Protein AF-T1TCQ0-F1 (afdb_monomer)

Nearest PDB structures (foldseek):
  4akv-assembly1_A  TM=9.742E-01  e=1.815E-21  Homo sapiens
  2raj-assembly1_A  TM=9.326E-01  e=4.824E-17  Homo sapiens
  3dyt-assembly1_A-2  TM=8.861E-01  e=7.633E-15  Homo sapiens
  2rai-assembly1_A  TM=9.366E-01  e=7.103E-14  Homo sapiens
  2rai-assembly1_B  TM=9.288E-01  e=3.206E-13  Homo sapiens

Organism: Siniperca chuatsi (NCBI:txid119488)

Radius of gyration: 18.71 Å; Cα contacts (8 Å, |Δi|>4): 208; chains: 1; bounding box: 44×35×53 Å

Mean predicted aligned error: 3.71 Å

Sequence (174 aa):
SYTIDMGPLGPRWKESPQPFSCSIEDPTKQTKFKGIKTYISYRVTPSHTGHPVYRRYKHFDWLYNRLLHKFTVISVPHLPEKQATGRFEEDFIEKRKRRLILWMNHMTSHPVLSQYEGFEHFLMCADDKQWKLGKRRAEKDEMVGAHFMLTLQIPNEHQDLQDVEERVDSFKAL

InterPro domains:
  IPR001683 Phox homology [PF00787] (45-124)
  IPR001683 Phox homology [PS50195] (20-130)
  IPR001683 Phox homology [SM00312] (17-126)
  IPR019497 Sorting nexin protein, WASP-binding domain [PF10456] (127-173)
  IPR036871 PX domain superfamily [G3DSA:3.30.1520.10] (1-132)
  IPR036871 PX domain superfamily [SSF64268] (5-131)

Solvent-accessible surface area (backbone atoms only — not comparable to full-atom values): 10268 Å² total; per-residue (Å²): 121,49,49,38,41,81,49,101,88,41,81,38,75,45,74,49,95,76,78,50,53,58,51,67,44,72,80,38,84,44,66,39,80,94,63,77,43,73,48,57,28,30,36,31,32,36,64,83,73,66,51,71,24,80,44,33,65,71,55,54,53,52,50,52,58,46,48,59,52,34,40,71,89,55,91,73,79,73,76,68,84,89,64,80,74,67,65,81,38,65,72,55,47,53,54,44,48,57,43,48,41,55,38,43,49,53,39,36,68,33,42,65,61,49,68,31,66,64,51,48,50,68,47,67,55,74,49,76,67,59,41,54,52,53,52,53,51,58,72,63,58,75,61,28,38,77,49,31,59,77,38,52,42,70,62,90,77,86,73,60,67,64,63,52,49,54,54,51,53,60,57,75,74,108

Foldseek 3Di:
DWEWDQDPVGTDTDAAPDAWAKAWADFDWDAPDVRPDIFTWIWIAIPVVRDTATHTVVLVVLVQVLCVFADVPDDQDDAPDDDDPCRVPPVNSVVNSVRVNVNRRVQRRDRPSVPDPLVVCVGPPRDPVVNVVSSVVSVPDPCTDPSVVVVYDYDPDDDDVVVVVVVVVVVVVD

pLDDT: mean 95.38, std 3.64, range [78.0, 98.81]

Structure (mmCIF, N/CA/C/O backbone):
data_AF-T1TCQ0-F1
#
_entry.id   AF-T1TCQ0-F1
#
loop_
_atom_site.group_PDB
_atom_site.id
_atom_site.type_symbol
_atom_site.label_atom_id
_atom_site.label_alt_id
_atom_site.label_comp_id
_atom_site.label_asym_id
_atom_site.label_entity_id
_atom_site.label_seq_id
_atom_site.pdbx_PDB_ins_code
_atom_site.Cartn_x
_atom_site.Cartn_y
_atom_site.Cartn_z
_atom_site.occupancy
_atom_site.B_iso_or_equiv
_atom_site.auth_seq_id
_atom_site.auth_comp_id
_atom_site.auth_asym_id
_atom_site.auth_atom_id
_atom_site.pdbx_PDB_model_num
ATOM 1 N N . SER A 1 1 ? 12.690 7.488 -8.421 1.00 85.38 1 SER A N 1
ATOM 2 C CA . SER A 1 1 ? 12.558 6.728 -9.679 1.00 85.38 1 SER A CA 1
ATOM 3 C C . SER A 1 1 ? 12.569 5.249 -9.349 1.00 85.38 1 SER A C 1
ATOM 5 O O . SER A 1 1 ? 13.049 4.886 -8.280 1.00 85.38 1 SER A O 1
ATOM 7 N N . TYR A 1 2 ? 12.019 4.417 -10.228 1.00 95.31 2 TYR A N 1
ATOM 8 C CA . TYR A 1 2 ? 12.062 2.956 -10.119 1.00 95.31 2 TYR A CA 1
ATOM 9 C C . TYR A 1 2 ? 12.924 2.409 -11.250 1.00 95.31 2 TYR A C 1
ATOM 11 O O . TYR A 1 2 ? 12.960 3.012 -12.318 1.00 95.31 2 TYR A O 1
ATOM 19 N N . THR A 1 3 ? 13.609 1.292 -11.037 1.00 97.31 3 THR A N 1
ATOM 20 C CA . THR A 1 3 ? 14.567 0.767 -12.018 1.00 97.31 3 THR A CA 1
ATOM 21 C C . THR A 1 3 ? 14.153 -0.626 -12.473 1.00 97.31 3 THR A C 1
ATOM 23 O O . THR A 1 3 ? 13.732 -1.453 -11.659 1.00 97.31 3 THR A O 1
ATOM 26 N N . ILE A 1 4 ? 14.264 -0.868 -13.775 1.00 96.81 4 ILE A N 1
ATOM 27 C CA . ILE A 1 4 ? 14.193 -2.184 -14.399 1.00 96.81 4 ILE A CA 1
ATOM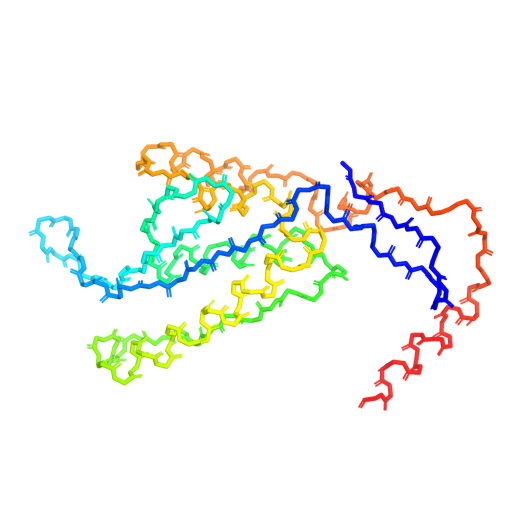 28 C C . ILE A 1 4 ? 15.621 -2.548 -14.806 1.00 96.81 4 ILE A C 1
ATOM 30 O O . ILE A 1 4 ? 16.257 -1.781 -15.522 1.00 96.81 4 ILE A O 1
ATOM 34 N N . ASP A 1 5 ? 16.099 -3.706 -14.358 1.00 95.31 5 ASP A N 1
ATOM 35 C CA . ASP A 1 5 ? 17.428 -4.235 -14.677 1.00 95.31 5 ASP A CA 1
ATOM 36 C C . ASP A 1 5 ? 17.287 -5.544 -15.478 1.00 95.31 5 ASP A C 1
ATOM 38 O O . ASP A 1 5 ? 16.262 -6.232 -15.400 1.00 95.31 5 ASP A O 1
ATOM 42 N N . MET A 1 6 ? 18.331 -5.930 -16.214 1.00 94.69 6 MET A N 1
ATOM 43 C CA . MET A 1 6 ? 18.387 -7.225 -16.900 1.00 94.69 6 MET A CA 1
ATOM 44 C C . MET A 1 6 ? 18.790 -8.339 -15.928 1.00 94.69 6 MET A C 1
ATOM 46 O O . MET A 1 6 ? 19.856 -8.302 -15.314 1.00 94.69 6 MET A O 1
ATOM 50 N N . GLY A 1 7 ? 17.925 -9.342 -15.776 1.00 92.62 7 GLY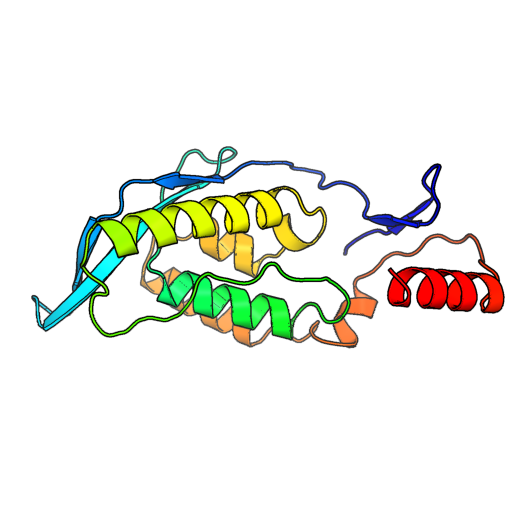 A N 1
ATOM 51 C CA . GLY A 1 7 ? 18.186 -10.554 -15.005 1.00 92.62 7 GLY A CA 1
ATOM 52 C C . GLY A 1 7 ? 18.378 -11.793 -15.890 1.00 92.62 7 GLY A C 1
ATOM 53 O O . GLY A 1 7 ? 18.206 -11.729 -17.106 1.00 92.62 7 GLY A O 1
ATOM 54 N N . PRO A 1 8 ? 18.656 -12.962 -15.286 1.00 93.25 8 PRO A N 1
ATOM 55 C CA . PRO A 1 8 ? 18.869 -14.215 -16.021 1.00 93.25 8 PRO A CA 1
ATOM 56 C C . PRO A 1 8 ? 17.631 -14.707 -16.791 1.00 93.25 8 PRO A C 1
ATOM 58 O O . PRO A 1 8 ? 17.758 -15.546 -17.672 1.00 93.25 8 PRO A O 1
ATOM 61 N N . LEU A 1 9 ? 16.440 -14.195 -16.460 1.00 91.81 9 LEU A N 1
ATOM 62 C CA . LEU A 1 9 ? 15.170 -14.502 -17.130 1.00 91.81 9 LEU A CA 1
ATOM 63 C C . LEU A 1 9 ? 14.626 -13.311 -17.945 1.00 91.81 9 LEU A C 1
ATOM 65 O O . LEU A 1 9 ? 13.450 -13.305 -18.301 1.00 91.81 9 LEU A O 1
ATOM 69 N N . GLY A 1 10 ? 15.457 -12.296 -18.211 1.00 93.06 10 GLY A N 1
ATOM 70 C CA . GLY A 1 10 ? 15.064 -11.063 -18.899 1.00 93.06 10 GLY A CA 1
ATOM 71 C C . GLY A 1 10 ? 14.834 -9.870 -17.957 1.00 93.06 10 GLY A C 1
ATOM 72 O O . GLY A 1 10 ? 15.304 -9.890 -16.811 1.00 93.06 10 GLY A O 1
ATOM 73 N N . PRO A 1 11 ? 14.147 -8.813 -18.434 1.00 95.56 11 PRO A N 1
ATOM 74 C CA . PRO A 1 11 ? 13.903 -7.597 -17.661 1.00 95.56 11 PRO A CA 1
ATOM 75 C C . PRO A 1 11 ? 13.134 -7.874 -16.365 1.00 95.56 11 PRO A C 1
ATOM 77 O O . PRO A 1 11 ? 12.134 -8.593 -16.358 1.00 95.56 11 PRO A O 1
ATOM 80 N N . ARG A 1 12 ? 13.569 -7.271 -15.257 1.00 96.06 12 ARG A N 1
ATOM 81 C CA . ARG A 1 12 ? 12.903 -7.389 -13.953 1.00 96.06 12 ARG A CA 1
ATOM 82 C C . ARG A 1 12 ? 13.000 -6.100 -13.148 1.00 96.06 12 ARG A C 1
ATOM 84 O O . ARG A 1 12 ? 13.928 -5.318 -13.326 1.00 96.06 12 ARG A O 1
ATOM 91 N N . TRP A 1 13 ? 12.081 -5.907 -12.204 1.00 97.38 13 TRP A N 1
ATOM 92 C CA . TRP A 1 13 ? 12.208 -4.830 -11.223 1.00 97.38 13 TRP A CA 1
ATOM 93 C C . TRP A 1 13 ? 13.489 -4.992 -10.404 1.00 97.38 13 TRP A C 1
ATOM 95 O O . TRP A 1 13 ? 13.782 -6.082 -9.907 1.00 97.38 13 TRP A O 1
ATOM 105 N N . LYS A 1 14 ? 14.228 -3.899 -10.224 1.00 97.56 14 LYS A N 1
ATOM 106 C CA . LYS A 1 14 ? 15.303 -3.836 -9.240 1.00 97.56 14 LYS A CA 1
ATOM 107 C C . LYS A 1 14 ? 14.713 -3.957 -7.838 1.00 97.56 14 LYS A C 1
ATOM 109 O O . LYS A 1 14 ? 13.711 -3.310 -7.534 1.00 97.56 14 LYS A O 1
ATOM 114 N N . GLU A 1 15 ? 15.340 -4.779 -7.000 1.00 96.81 15 GLU A N 1
ATOM 115 C CA . GLU A 1 15 ? 14.907 -5.011 -5.620 1.00 96.81 15 GLU A CA 1
ATOM 116 C C . GLU A 1 15 ? 14.841 -3.711 -4.809 1.00 96.81 15 GLU A C 1
ATOM 118 O O .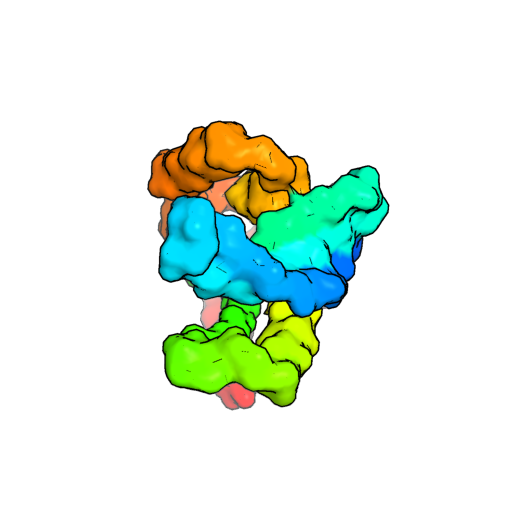 GLU A 1 15 ? 15.601 -2.766 -5.046 1.00 96.81 15 GLU A O 1
ATOM 123 N N . SER A 1 16 ? 13.935 -3.673 -3.828 1.00 94.88 16 SER A N 1
ATOM 124 C CA . SER A 1 16 ? 13.841 -2.530 -2.917 1.00 94.88 16 SER A CA 1
ATOM 125 C C . SER A 1 16 ? 15.145 -2.387 -2.121 1.00 94.88 16 SER A C 1
ATOM 127 O O . SER A 1 16 ? 15.612 -3.375 -1.549 1.00 94.88 16 SER A O 1
ATOM 129 N N . PRO A 1 17 ? 15.733 -1.180 -2.024 1.00 94.56 17 PRO A N 1
ATOM 130 C CA . PRO A 1 17 ? 16.959 -0.966 -1.256 1.00 94.56 17 PRO A CA 1
ATOM 131 C C . PRO A 1 17 ? 16.744 -1.127 0.256 1.00 94.56 17 PRO A C 1
ATOM 133 O O . PRO A 1 17 ? 17.704 -1.328 0.995 1.00 94.56 17 PRO A O 1
ATOM 136 N N . GLN A 1 18 ? 15.497 -1.020 0.722 1.00 94.56 18 GLN A N 1
ATOM 137 C CA . GLN A 1 18 ? 15.120 -1.131 2.130 1.00 94.56 18 GLN A CA 1
ATOM 138 C C . GLN A 1 18 ? 13.941 -2.105 2.265 1.00 94.56 18 GLN A C 1
ATOM 140 O O . GLN A 1 18 ? 12.794 -1.676 2.411 1.00 94.56 18 GLN A O 1
ATOM 145 N N . PRO A 1 19 ? 14.185 -3.423 2.162 1.00 96.50 19 PRO A N 1
ATOM 146 C CA . PRO A 1 19 ? 13.133 -4.416 2.311 1.00 96.50 19 PRO A CA 1
ATOM 147 C C . PRO A 1 19 ? 12.624 -4.445 3.755 1.00 96.50 19 PRO A C 1
ATOM 149 O O . PRO A 1 19 ? 13.387 -4.337 4.716 1.00 96.50 19 PRO A O 1
ATOM 152 N N . PHE A 1 20 ? 11.319 -4.627 3.914 1.00 98.19 20 PHE A N 1
ATOM 153 C CA . PHE A 1 20 ? 10.675 -4.763 5.215 1.00 98.19 20 PHE A CA 1
ATOM 154 C C . PHE A 1 20 ? 9.449 -5.668 5.103 1.00 98.19 20 PHE A C 1
ATOM 156 O O . PHE A 1 20 ? 8.965 -5.952 4.010 1.00 98.19 20 PHE A O 1
ATOM 163 N N . SER A 1 21 ? 8.925 -6.106 6.242 1.00 98.38 21 SER A N 1
ATOM 164 C CA . SER A 1 21 ? 7.634 -6.785 6.343 1.00 98.38 21 SER A CA 1
ATOM 165 C C . SER A 1 21 ? 6.680 -5.966 7.210 1.00 98.38 21 SER A C 1
ATOM 167 O O . SER A 1 21 ? 7.084 -5.012 7.880 1.00 98.38 21 SER A O 1
ATOM 169 N N . CYS A 1 22 ? 5.389 -6.287 7.189 1.00 98.56 22 CYS A N 1
ATOM 170 C CA . CYS A 1 22 ? 4.417 -5.581 8.011 1.00 98.56 22 CYS A CA 1
ATOM 171 C C . CYS A 1 22 ? 3.359 -6.539 8.554 1.00 98.56 22 CYS A C 1
ATOM 173 O O . CYS A 1 22 ? 2.693 -7.232 7.785 1.00 98.56 22 CYS A O 1
ATOM 175 N N . SER A 1 23 ? 3.199 -6.569 9.879 1.00 98.56 23 SER A N 1
ATOM 176 C CA . SER A 1 23 ? 2.186 -7.403 10.521 1.00 98.56 23 SER A CA 1
ATOM 177 C C . SER A 1 23 ? 0.835 -6.690 10.601 1.00 98.56 23 SER A C 1
ATOM 179 O O . SER A 1 23 ? 0.761 -5.460 10.697 1.00 98.56 23 SER A O 1
ATOM 181 N N . ILE A 1 24 ? -0.247 -7.475 10.537 1.00 98.50 24 ILE A N 1
ATOM 182 C CA . ILE A 1 24 ? -1.625 -7.015 10.739 1.00 98.50 24 ILE A CA 1
ATOM 183 C C . ILE A 1 24 ? -2.269 -7.872 11.825 1.00 98.50 24 ILE A C 1
ATOM 185 O O . ILE A 1 24 ? -2.514 -9.062 11.632 1.00 98.50 24 ILE A O 1
ATOM 189 N N . GLU A 1 25 ? -2.580 -7.240 12.949 1.00 96.00 25 GLU A N 1
ATOM 190 C CA . GLU A 1 25 ? -2.986 -7.898 14.193 1.00 96.00 25 GLU A CA 1
ATOM 191 C C . GLU A 1 25 ? -4.179 -7.177 14.850 1.00 96.00 25 GLU A C 1
ATOM 193 O O . GLU A 1 25 ? -4.690 -6.171 14.340 1.00 96.00 25 GLU A O 1
ATOM 198 N N . ASP A 1 26 ? -4.626 -7.717 15.989 1.00 91.69 26 ASP A N 1
ATOM 199 C CA . ASP A 1 26 ? -5.495 -7.065 16.977 1.00 91.69 26 ASP A CA 1
ATOM 200 C C . ASP A 1 26 ? -6.731 -6.348 16.395 1.00 91.69 26 ASP A C 1
ATOM 202 O O . ASP A 1 26 ? -6.874 -5.125 16.548 1.00 91.69 26 ASP A O 1
ATOM 206 N N . PRO A 1 27 ? -7.655 -7.060 15.712 1.00 93.69 27 PRO A N 1
ATOM 207 C CA . PRO A 1 27 ? -8.867 -6.441 15.194 1.00 93.69 27 PRO A CA 1
ATOM 208 C C . PRO A 1 27 ? -9.716 -5.888 16.347 1.00 93.69 27 PRO A C 1
ATOM 210 O O . PRO A 1 27 ? -10.420 -6.611 17.042 1.00 93.69 27 PRO A O 1
ATOM 213 N N . THR A 1 28 ? -9.670 -4.571 16.531 1.00 94.38 28 THR A N 1
ATOM 214 C CA . THR A 1 28 ? -10.298 -3.887 17.664 1.00 94.38 28 THR A CA 1
ATOM 215 C C . THR A 1 28 ? -11.494 -3.062 17.203 1.00 94.38 28 THR A C 1
ATOM 217 O O . THR A 1 28 ? -11.427 -2.319 16.218 1.00 94.38 28 THR A O 1
ATOM 220 N N . LYS A 1 29 ? -12.607 -3.153 17.936 1.00 94.62 29 LYS A N 1
ATOM 221 C CA . LYS A 1 29 ? -13.793 -2.318 17.713 1.00 94.62 29 LYS A CA 1
ATOM 222 C C . LYS A 1 29 ? -13.556 -0.920 18.289 1.00 94.62 29 LYS A C 1
ATOM 224 O O . LYS A 1 29 ? -13.453 -0.746 19.495 1.00 94.62 29 LYS A O 1
ATOM 229 N N . GLN A 1 30 ? -13.501 0.085 17.421 1.00 93.06 30 GLN A N 1
ATOM 230 C CA . GLN A 1 30 ? -13.318 1.491 17.783 1.00 93.06 30 GLN A CA 1
ATOM 231 C C . GLN A 1 30 ? -14.568 2.318 17.481 1.00 93.06 30 GLN A C 1
ATOM 233 O O . GLN A 1 30 ? -15.307 2.037 16.530 1.00 93.06 30 GLN A O 1
ATOM 238 N N . THR A 1 31 ? -14.773 3.388 18.251 1.00 92.69 31 THR A N 1
ATOM 239 C CA . THR A 1 31 ? -15.858 4.354 18.051 1.00 92.69 31 THR A CA 1
ATOM 240 C C . THR A 1 31 ? -15.313 5.745 17.710 1.00 92.69 31 THR A C 1
ATOM 242 O O . THR A 1 31 ? -14.219 6.137 18.104 1.00 92.69 31 THR A O 1
ATOM 245 N N . LYS A 1 32 ? -16.073 6.507 16.923 1.00 86.19 32 LYS A N 1
ATOM 246 C CA . LYS A 1 32 ? -15.844 7.921 16.595 1.00 86.19 32 LYS A CA 1
ATOM 247 C C . LYS A 1 32 ? -17.109 8.718 16.888 1.00 86.19 32 LYS A C 1
ATOM 249 O O . LYS A 1 32 ? -18.197 8.149 16.968 1.00 86.19 32 LYS A O 1
ATOM 254 N N . PHE A 1 33 ? -16.951 10.038 16.999 1.00 86.44 33 PHE A N 1
ATOM 255 C CA . PHE A 1 33 ? -18.047 10.979 17.257 1.00 86.44 33 PHE A CA 1
ATOM 256 C C . PHE A 1 33 ? -18.835 10.614 18.520 1.00 86.44 33 PHE A C 1
ATOM 258 O O . PHE A 1 33 ? -20.045 10.436 18.466 1.00 86.44 33 PHE A O 1
ATOM 265 N N . LYS A 1 34 ? -18.127 10.443 19.646 1.00 86.31 34 LYS A N 1
ATOM 266 C CA . LYS A 1 34 ? -18.733 10.114 20.949 1.00 86.31 34 LYS A CA 1
ATOM 267 C C . LYS A 1 34 ? -19.658 8.881 20.899 1.00 86.31 34 LYS A C 1
ATOM 269 O O . LYS A 1 34 ? -20.732 8.885 21.482 1.00 86.31 34 LYS A O 1
ATOM 274 N N . GLY A 1 35 ? -19.256 7.838 20.170 1.00 85.44 35 GLY A N 1
ATOM 275 C CA . GLY A 1 35 ? -20.000 6.573 20.099 1.00 85.44 35 GLY A CA 1
ATOM 276 C C . GLY A 1 35 ? -20.924 6.415 18.889 1.00 85.44 35 GLY A C 1
ATOM 277 O O . GLY A 1 35 ? -21.315 5.293 18.588 1.00 85.44 35 GLY A O 1
ATOM 278 N N . ILE A 1 36 ? -21.207 7.483 18.134 1.00 88.50 36 ILE A N 1
ATOM 279 C CA . ILE A 1 36 ? -22.158 7.438 17.006 1.00 88.50 36 ILE A CA 1
ATOM 280 C C . ILE A 1 36 ? -21.677 6.514 15.878 1.00 88.50 36 ILE A C 1
ATOM 282 O O . ILE A 1 36 ? -22.477 5.880 15.191 1.00 88.50 36 ILE A O 1
ATOM 286 N N . LYS A 1 37 ? -20.361 6.433 15.644 1.00 90.19 37 LYS A N 1
ATOM 287 C CA . LYS A 1 37 ? -19.813 5.662 14.523 1.00 90.19 37 LYS A CA 1
ATOM 288 C C . LYS A 1 37 ? -18.821 4.610 14.973 1.00 90.19 37 LYS A C 1
ATOM 290 O O . LYS A 1 37 ? -17.707 4.945 15.357 1.00 90.19 37 LYS A O 1
ATOM 295 N N . THR A 1 38 ? -19.165 3.348 14.753 1.00 93.50 38 THR A N 1
ATOM 296 C CA . THR A 1 38 ? -18.314 2.209 15.121 1.00 93.50 38 THR A CA 1
ATOM 297 C C . THR A 1 38 ? -17.684 1.541 13.902 1.00 93.50 38 THR A C 1
ATOM 299 O O . THR A 1 38 ? -18.319 1.411 12.846 1.00 93.50 38 THR A O 1
ATOM 302 N N . TYR A 1 39 ? -16.431 1.108 14.016 1.00 94.62 39 TYR A N 1
ATOM 303 C CA . TYR A 1 39 ? -15.693 0.378 12.982 1.00 94.62 39 TYR A CA 1
ATOM 304 C C . TYR A 1 39 ? -14.653 -0.564 13.598 1.00 94.62 39 TYR A C 1
ATOM 306 O O . TYR A 1 39 ? -14.260 -0.384 14.742 1.00 94.62 39 TYR A O 1
ATOM 314 N N . ILE A 1 40 ? -14.200 -1.548 12.820 1.00 96.50 40 ILE A N 1
ATOM 315 C CA . ILE A 1 40 ? -13.046 -2.380 13.174 1.00 96.50 40 ILE A CA 1
ATOM 316 C C . ILE A 1 40 ? -11.774 -1.712 12.649 1.00 96.50 40 ILE A C 1
ATOM 318 O O . ILE A 1 40 ? -11.722 -1.295 11.484 1.00 96.50 40 ILE A O 1
ATOM 322 N N . SER A 1 41 ? -10.778 -1.578 13.516 1.00 97.12 41 SER A N 1
ATOM 323 C CA . SER A 1 41 ? -9.415 -1.169 13.186 1.00 97.12 41 SER A CA 1
ATOM 324 C C . SER A 1 41 ? -8.462 -2.333 13.387 1.00 97.12 41 SER A C 1
ATOM 326 O O . SER A 1 41 ? -8.590 -3.060 14.365 1.00 97.12 41 SER A O 1
ATOM 328 N N . TYR A 1 42 ? -7.488 -2.447 12.501 1.00 98.31 42 TYR A N 1
ATOM 329 C CA . TYR A 1 42 ? -6.393 -3.396 12.590 1.00 98.31 42 TYR A CA 1
ATOM 330 C C . TYR A 1 42 ? -5.135 -2.656 13.031 1.00 98.31 42 TYR A C 1
ATOM 332 O O . TYR A 1 42 ? -4.905 -1.520 12.590 1.00 98.31 42 TYR A O 1
ATOM 340 N N . ARG A 1 43 ? -4.341 -3.288 13.891 1.00 98.31 43 ARG A N 1
ATOM 341 C CA . ARG A 1 43 ? -3.004 -2.821 14.246 1.00 98.31 43 ARG A CA 1
ATOM 342 C C . ARG A 1 43 ? -2.047 -3.221 13.128 1.00 98.31 43 ARG A C 1
ATOM 344 O O . ARG A 1 43 ? -1.996 -4.387 12.760 1.00 98.31 43 ARG A O 1
ATOM 351 N N . VAL A 1 44 ? -1.346 -2.246 12.564 1.00 98.56 44 VAL A N 1
ATOM 352 C CA . VAL A 1 44 ? -0.424 -2.404 11.435 1.00 98.56 44 VAL A CA 1
ATOM 353 C C . VAL A 1 44 ? 0.968 -2.018 11.919 1.00 98.56 44 VAL A C 1
ATOM 355 O O . VAL A 1 44 ? 1.157 -0.870 12.319 1.00 98.56 44 VAL A O 1
ATOM 358 N N . THR A 1 45 ? 1.920 -2.953 11.906 1.00 98.56 45 THR A N 1
ATOM 359 C CA . THR A 1 45 ? 3.265 -2.739 12.472 1.00 98.56 45 THR A CA 1
ATOM 360 C C . THR A 1 45 ? 4.336 -3.042 11.423 1.00 98.56 45 THR A C 1
ATOM 362 O O . THR A 1 45 ? 4.556 -4.210 11.097 1.00 98.56 45 THR A O 1
ATOM 365 N N . PRO A 1 46 ? 4.990 -2.024 10.841 1.00 98.19 46 PRO A N 1
ATOM 366 C CA . PRO A 1 46 ? 6.108 -2.228 9.923 1.00 98.19 46 PRO A CA 1
ATOM 367 C C . PRO A 1 46 ? 7.354 -2.701 10.679 1.00 98.19 46 PRO A C 1
ATOM 369 O O . PRO A 1 46 ? 7.692 -2.142 11.721 1.00 98.19 46 PRO A O 1
ATOM 372 N N . SER A 1 47 ? 8.074 -3.692 10.150 1.00 98.06 47 SER A N 1
ATOM 373 C CA . SER A 1 47 ? 9.246 -4.279 10.816 1.00 98.06 47 SER A CA 1
ATOM 374 C C . SER A 1 47 ? 10.427 -3.314 10.938 1.00 98.06 47 SER A C 1
ATOM 376 O O . SER A 1 47 ? 11.223 -3.443 11.859 1.00 98.06 47 SER A O 1
ATOM 378 N N . HIS A 1 48 ? 10.541 -2.347 10.023 1.00 95.19 48 HIS A N 1
ATOM 379 C CA . HIS A 1 48 ? 11.655 -1.396 9.978 1.00 95.19 48 HIS A CA 1
ATOM 380 C C . HIS A 1 48 ? 11.524 -0.252 10.996 1.00 95.19 48 HIS A C 1
ATOM 382 O O . HIS A 1 48 ? 12.536 0.320 11.387 1.00 95.19 48 HIS A O 1
ATOM 388 N N . THR A 1 49 ? 10.309 0.076 11.453 1.00 94.88 49 THR A N 1
ATOM 389 C CA . THR A 1 49 ? 10.094 1.084 12.510 1.00 94.88 49 THR A CA 1
ATOM 390 C C . THR A 1 49 ? 9.661 0.478 13.840 1.00 94.88 49 THR A C 1
ATOM 392 O O . THR A 1 49 ? 9.876 1.083 14.884 1.00 94.88 49 THR A O 1
ATOM 395 N N . GLY A 1 50 ? 8.985 -0.677 13.825 1.00 96.12 50 GLY A N 1
ATOM 396 C CA . GLY A 1 50 ? 8.366 -1.275 15.010 1.00 96.12 50 GLY A CA 1
ATOM 397 C C . GLY A 1 50 ? 7.217 -0.450 15.609 1.00 96.12 50 GLY A C 1
ATOM 398 O O . GLY A 1 50 ? 6.638 -0.846 16.621 1.00 96.12 50 GLY A O 1
ATOM 399 N N . HIS A 1 51 ? 6.858 0.688 15.006 1.00 96.88 51 HIS A N 1
ATOM 400 C CA . HIS A 1 51 ? 5.841 1.597 15.523 1.00 96.88 51 HIS A CA 1
ATOM 401 C C . HIS A 1 51 ? 4.460 1.240 14.956 1.00 96.88 51 HIS A C 1
ATOM 403 O O . HIS A 1 51 ? 4.246 1.361 13.748 1.00 96.88 51 HIS A O 1
ATOM 409 N N . PRO A 1 52 ? 3.499 0.811 15.796 1.00 97.25 52 PRO A N 1
ATOM 410 C CA . PRO A 1 52 ? 2.190 0.407 15.312 1.00 97.25 52 PRO A CA 1
ATOM 411 C C . PRO A 1 52 ? 1.325 1.615 14.942 1.00 97.25 52 PRO A C 1
ATOM 413 O O . PRO A 1 52 ? 1.233 2.594 15.685 1.00 97.25 52 PRO A O 1
ATOM 416 N N . VAL A 1 53 ? 0.585 1.495 13.842 1.00 97.50 53 VAL A N 1
ATOM 417 C CA . VAL A 1 53 ? -0.505 2.407 13.476 1.00 97.50 53 VAL A CA 1
ATOM 418 C C . VAL A 1 53 ? -1.824 1.653 13.370 1.00 97.50 53 VAL A C 1
ATOM 420 O O . VAL A 1 53 ? -1.873 0.474 13.033 1.00 97.50 53 VAL A O 1
ATOM 423 N N . TYR A 1 54 ? -2.936 2.343 13.621 1.00 97.38 54 TYR A N 1
ATOM 424 C CA . TYR A 1 54 ? -4.263 1.736 13.540 1.00 97.38 54 TYR A CA 1
ATOM 425 C C . TYR A 1 54 ? -4.952 2.116 12.232 1.00 97.38 54 TYR A C 1
ATOM 427 O O . TYR A 1 54 ? -5.133 3.297 11.903 1.00 97.38 54 TYR A O 1
ATOM 435 N N . ARG A 1 55 ? -5.359 1.105 11.461 1.00 98.00 55 ARG A N 1
ATOM 436 C CA . ARG A 1 55 ? -5.999 1.278 10.152 1.00 98.00 55 ARG A CA 1
ATOM 437 C C . ARG A 1 55 ? -7.284 0.479 10.083 1.00 98.00 55 ARG A C 1
ATOM 439 O O . ARG A 1 55 ? -7.313 -0.722 10.300 1.00 98.00 55 ARG A O 1
ATOM 446 N N . ARG A 1 56 ? -8.384 1.146 9.750 1.00 96.88 56 ARG A N 1
ATOM 447 C CA . ARG A 1 56 ? -9.652 0.471 9.436 1.00 96.88 56 ARG A CA 1
ATOM 448 C C . ARG A 1 56 ? -9.698 0.099 7.963 1.00 96.88 56 ARG A C 1
ATOM 450 O O . ARG A 1 56 ? -9.054 0.765 7.158 1.00 96.88 56 ARG A O 1
ATOM 457 N N . TYR A 1 57 ? -10.565 -0.840 7.590 1.00 97.06 57 TYR A N 1
ATOM 458 C CA . TYR A 1 57 ? -10.733 -1.273 6.194 1.00 97.06 57 TYR A CA 1
ATOM 459 C C . TYR A 1 57 ? -10.887 -0.103 5.197 1.00 97.06 57 TYR A C 1
ATOM 461 O O . TYR A 1 57 ? -10.259 -0.094 4.149 1.00 97.06 57 TYR A O 1
ATOM 469 N N . LYS A 1 58 ? -11.639 0.955 5.544 1.00 96.44 58 LYS A N 1
ATOM 470 C CA . LYS A 1 58 ? -11.791 2.140 4.672 1.00 96.44 58 LYS A CA 1
ATOM 471 C C . LYS A 1 58 ? -10.465 2.871 4.369 1.00 96.44 58 LYS A C 1
ATOM 473 O O . LYS A 1 58 ? -10.384 3.583 3.377 1.00 96.44 58 LYS A O 1
ATOM 478 N N . HIS A 1 59 ? -9.448 2.757 5.224 1.00 98.25 59 HIS A N 1
ATOM 479 C CA . HIS A 1 59 ? -8.117 3.307 4.941 1.00 98.25 59 HIS A CA 1
ATOM 480 C C . HIS A 1 59 ? -7.356 2.429 3.939 1.00 98.25 59 HIS A C 1
ATOM 482 O O . HIS A 1 59 ? -6.730 2.981 3.044 1.00 98.25 59 HIS A O 1
ATOM 488 N N . PHE A 1 60 ? -7.470 1.099 4.043 1.00 98.62 60 PHE A N 1
ATOM 489 C CA . PHE A 1 60 ? -6.943 0.171 3.033 1.00 98.62 60 PHE A CA 1
ATOM 490 C C . PHE A 1 60 ? -7.602 0.414 1.676 1.00 98.62 60 PHE A C 1
ATOM 492 O O . PHE A 1 60 ? -6.911 0.569 0.682 1.00 98.62 60 PHE A O 1
ATOM 499 N N . ASP A 1 61 ? -8.931 0.539 1.648 1.00 98.38 61 ASP A N 1
ATOM 500 C CA . ASP A 1 61 ? -9.692 0.854 0.435 1.00 98.38 61 ASP A CA 1
ATOM 501 C C . ASP A 1 61 ? -9.231 2.162 -0.220 1.00 98.38 61 ASP A C 1
ATOM 503 O O . ASP A 1 61 ? -9.047 2.229 -1.431 1.00 98.38 61 ASP A O 1
ATOM 507 N N . TRP A 1 62 ? -8.986 3.208 0.574 1.00 98.56 62 TRP A N 1
ATOM 508 C CA . TRP A 1 62 ? -8.406 4.443 0.048 1.00 98.56 62 TRP A CA 1
ATOM 509 C C . TRP A 1 62 ? -7.045 4.195 -0.613 1.00 98.56 62 TRP A C 1
ATOM 511 O O . TRP A 1 62 ? -6.849 4.631 -1.745 1.00 98.56 62 TRP A O 1
ATOM 521 N N . LEU A 1 63 ? -6.139 3.484 0.065 1.00 98.75 63 LEU A N 1
ATOM 522 C CA . LEU A 1 63 ? -4.809 3.198 -0.463 1.00 98.75 63 LEU A CA 1
ATOM 523 C C . LEU A 1 63 ? -4.893 2.364 -1.747 1.00 98.75 63 LEU A C 1
ATOM 525 O O . LEU A 1 63 ? -4.277 2.731 -2.737 1.00 98.75 63 LEU A O 1
ATOM 529 N N . TYR A 1 64 ? -5.714 1.315 -1.773 1.00 98.69 64 TYR A N 1
ATOM 530 C CA . TYR A 1 64 ? -5.938 0.489 -2.961 1.00 98.69 64 TYR A CA 1
ATOM 531 C C . TYR A 1 64 ? -6.382 1.321 -4.172 1.00 98.69 64 TYR A C 1
ATOM 533 O O . TYR A 1 64 ? -5.785 1.222 -5.239 1.00 98.69 64 TYR A O 1
ATOM 541 N N . ASN A 1 65 ? -7.332 2.244 -3.995 1.00 98.25 65 ASN A N 1
ATOM 542 C CA . ASN A 1 65 ? -7.747 3.152 -5.071 1.00 98.25 65 ASN A CA 1
ATOM 543 C C . ASN A 1 65 ? -6.661 4.164 -5.482 1.00 98.25 65 ASN A C 1
ATOM 545 O O . ASN A 1 65 ? -6.727 4.721 -6.577 1.00 98.25 65 ASN A O 1
ATOM 549 N N . ARG A 1 66 ? -5.689 4.475 -4.613 1.00 98.44 66 ARG A N 1
ATOM 550 C CA . ARG A 1 66 ? -4.511 5.273 -4.995 1.00 98.44 66 ARG A CA 1
ATOM 551 C C . ARG A 1 66 ? -3.515 4.445 -5.792 1.00 98.44 66 ARG A C 1
ATOM 553 O O . ARG A 1 66 ? -3.048 4.930 -6.812 1.00 98.44 66 ARG A O 1
ATOM 560 N N . LEU A 1 67 ? -3.270 3.201 -5.387 1.00 98.44 67 LEU A N 1
ATOM 561 C CA . LEU A 1 67 ? -2.399 2.273 -6.107 1.00 98.44 67 LEU A CA 1
ATOM 562 C C . LEU A 1 67 ? -2.907 2.021 -7.530 1.00 98.44 67 LEU A C 1
ATOM 564 O O . LEU A 1 67 ? -2.137 2.180 -8.467 1.00 98.44 67 LEU A O 1
ATOM 568 N N . LEU A 1 68 ? -4.204 1.732 -7.700 1.00 97.81 68 LEU A N 1
ATOM 569 C CA . LEU A 1 68 ? -4.812 1.529 -9.022 1.00 97.81 68 LEU A CA 1
ATOM 570 C C . LEU A 1 68 ? -4.715 2.765 -9.925 1.00 97.81 68 LEU A C 1
ATOM 572 O O . LEU A 1 68 ? -4.520 2.648 -11.127 1.00 97.81 68 LEU A O 1
ATOM 576 N N . HIS A 1 69 ? -4.862 3.960 -9.349 1.00 96.81 69 HIS A N 1
ATOM 577 C CA . HIS A 1 69 ? -4.746 5.206 -10.105 1.00 96.81 69 HIS A CA 1
ATOM 578 C C . HIS A 1 69 ? -3.289 5.515 -10.484 1.00 96.81 69 HIS A C 1
ATOM 580 O O . HIS A 1 69 ? -3.019 6.041 -11.560 1.00 96.81 69 HIS A O 1
ATOM 586 N N . LYS A 1 70 ? -2.347 5.192 -9.592 1.00 97.12 70 LYS A N 1
ATOM 587 C CA . LYS A 1 70 ? -0.918 5.466 -9.751 1.00 97.12 70 LYS A CA 1
ATOM 588 C C . LYS A 1 70 ? -0.256 4.509 -10.737 1.00 97.12 70 LYS A C 1
ATOM 590 O O . LYS A 1 70 ? 0.457 4.969 -11.622 1.00 97.12 70 LYS A O 1
ATOM 595 N N . PHE A 1 71 ? -0.486 3.209 -10.577 1.00 97.31 71 PHE A N 1
ATOM 596 C CA . PHE A 1 71 ? 0.256 2.158 -11.262 1.00 97.31 71 PHE A CA 1
ATOM 597 C C . PHE A 1 71 ? -0.637 1.419 -12.264 1.00 97.31 71 PHE A C 1
ATOM 599 O O . PHE A 1 71 ? -1.422 0.556 -11.883 1.00 97.31 71 PHE A O 1
ATOM 606 N N . THR A 1 72 ? -0.505 1.734 -13.554 1.00 95.00 72 THR A N 1
ATOM 607 C CA . THR A 1 72 ? -1.321 1.120 -14.623 1.00 95.00 72 THR A CA 1
ATOM 608 C C . THR A 1 72 ? -0.757 -0.182 -15.181 1.00 95.00 72 THR A C 1
ATOM 610 O O . THR A 1 72 ? -1.508 -0.964 -15.749 1.00 95.00 72 THR A O 1
ATOM 613 N N . VAL A 1 73 ? 0.546 -0.426 -15.021 1.00 95.19 73 VAL A N 1
ATOM 614 C CA . VAL A 1 73 ? 1.240 -1.630 -15.533 1.00 95.19 73 VAL A CA 1
ATOM 615 C C . VAL A 1 73 ? 1.628 -2.616 -14.434 1.00 95.19 73 VAL A C 1
ATOM 617 O O . VAL A 1 73 ? 2.243 -3.640 -14.710 1.00 95.19 73 VAL A O 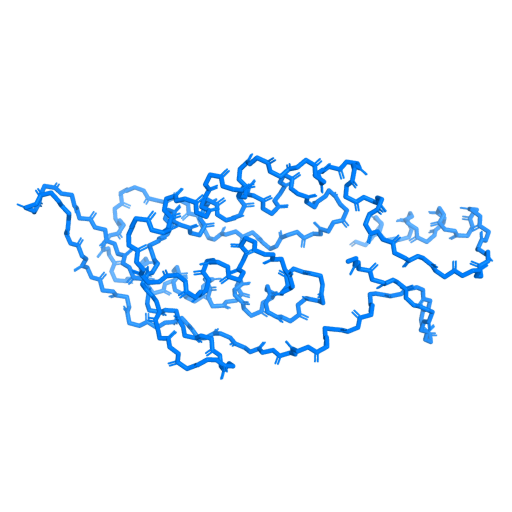1
ATOM 620 N N . ILE A 1 74 ? 1.295 -2.311 -13.178 1.00 97.25 74 ILE A N 1
ATOM 621 C CA . ILE A 1 74 ? 1.550 -3.199 -12.043 1.00 97.25 74 ILE A CA 1
ATOM 622 C C . ILE A 1 74 ? 0.227 -3.812 -11.607 1.00 97.25 74 ILE A C 1
ATOM 624 O O . ILE A 1 74 ? -0.736 -3.103 -11.322 1.00 97.25 74 ILE A O 1
ATOM 628 N N . SER A 1 75 ? 0.203 -5.138 -11.505 1.00 97.06 75 SER A N 1
ATOM 629 C CA . SER A 1 75 ? -0.927 -5.866 -10.936 1.00 97.06 75 SER A CA 1
ATOM 630 C C . SER A 1 75 ? -1.008 -5.617 -9.428 1.00 97.06 75 SER A C 1
ATOM 632 O O . SER A 1 75 ? -0.264 -6.206 -8.644 1.00 97.06 75 SER A O 1
ATOM 634 N N . VAL A 1 76 ? -1.913 -4.734 -9.006 1.00 97.62 76 VAL A N 1
ATOM 635 C CA . VAL A 1 76 ? -2.137 -4.421 -7.587 1.00 97.62 76 VAL A CA 1
ATOM 636 C C . VAL A 1 76 ? -2.975 -5.532 -6.935 1.00 97.62 76 VAL A C 1
ATOM 638 O O . VAL A 1 76 ? -4.052 -5.848 -7.446 1.00 97.62 76 VAL A O 1
ATOM 641 N N . PRO A 1 77 ? -2.569 -6.096 -5.779 1.00 97.56 77 PRO A N 1
ATOM 642 C CA . PRO A 1 77 ? -3.336 -7.147 -5.111 1.00 97.56 77 PRO A CA 1
ATOM 643 C C . PRO A 1 77 ? -4.723 -6.646 -4.703 1.00 97.56 77 PRO A C 1
ATOM 645 O O . PRO A 1 77 ? -4.871 -5.553 -4.148 1.00 97.56 77 PRO A O 1
ATOM 648 N N . HIS A 1 78 ? -5.751 -7.459 -4.939 1.00 97.44 78 HIS A N 1
ATOM 649 C CA . HIS A 1 78 ? -7.130 -7.099 -4.619 1.00 97.44 78 HIS A CA 1
ATOM 650 C C . HIS A 1 78 ? -7.381 -7.127 -3.108 1.00 97.44 78 HIS A C 1
ATOM 652 O O . HIS A 1 78 ? -6.917 -8.016 -2.390 1.00 97.44 78 HIS A O 1
ATOM 658 N N . LEU A 1 79 ? -8.168 -6.169 -2.617 1.00 97.75 79 LEU A N 1
ATOM 659 C CA . LEU A 1 79 ? -8.639 -6.189 -1.235 1.00 97.75 79 LEU A CA 1
ATOM 660 C C . LEU A 1 79 ? -9.759 -7.224 -1.036 1.00 97.75 79 LEU A C 1
ATOM 662 O O . LEU A 1 79 ? -10.532 -7.487 -1.95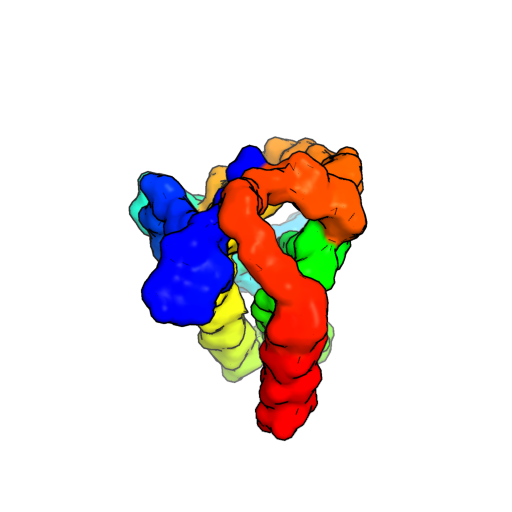8 1.00 97.75 79 LEU A O 1
ATOM 666 N N . PRO A 1 80 ? -9.923 -7.769 0.186 1.00 95.31 80 PRO A N 1
ATOM 667 C CA . PRO A 1 80 ? -11.109 -8.550 0.521 1.00 95.31 80 PRO A CA 1
ATOM 668 C C . PRO A 1 80 ? -12.380 -7.709 0.391 1.00 95.31 80 PRO A C 1
ATOM 670 O O . PRO A 1 80 ? -12.335 -6.488 0.518 1.00 95.31 80 PRO A O 1
ATOM 673 N N . GLU A 1 81 ? -13.524 -8.361 0.206 1.00 87.44 81 GLU A N 1
ATOM 674 C CA . GLU A 1 81 ? -14.794 -7.699 -0.092 1.00 87.44 81 GLU A CA 1
ATOM 675 C C . GLU A 1 81 ? -15.244 -6.658 0.948 1.00 87.44 81 GLU A C 1
ATOM 677 O O . GLU A 1 81 ? -15.046 -6.763 2.173 1.00 87.44 81 GLU A O 1
ATOM 682 N N . LYS A 1 82 ? -15.918 -5.631 0.420 1.00 90.19 82 LYS A N 1
ATOM 683 C CA . LYS A 1 82 ? -16.689 -4.673 1.207 1.00 90.19 82 LYS A CA 1
ATOM 684 C C . LYS A 1 82 ? -17.988 -5.342 1.636 1.00 90.19 82 LYS A C 1
ATOM 686 O O . LYS A 1 82 ? -18.799 -5.708 0.801 1.00 90.19 82 LYS A O 1
ATOM 691 N N . GLN A 1 83 ? -18.209 -5.415 2.942 1.00 87.31 83 GLN A N 1
ATOM 692 C CA . GLN A 1 83 ? -19.449 -5.925 3.523 1.00 87.31 83 GLN A CA 1
ATOM 693 C C . GLN A 1 83 ? -19.957 -4.931 4.568 1.00 87.31 83 GLN A C 1
ATOM 695 O O . GLN A 1 83 ? -19.183 -4.469 5.419 1.00 87.31 83 GLN A O 1
ATOM 700 N N . ALA A 1 84 ? -21.236 -4.568 4.464 1.00 81.88 84 ALA A N 1
ATOM 701 C CA . ALA A 1 84 ? -21.905 -3.644 5.378 1.00 81.88 84 ALA A CA 1
ATOM 702 C C . ALA A 1 84 ? -22.650 -4.394 6.494 1.00 81.88 84 ALA A C 1
ATOM 704 O O . ALA A 1 84 ? -22.435 -4.103 7.673 1.00 81.88 84 ALA A O 1
ATOM 705 N N . THR A 1 85 ? -23.471 -5.376 6.122 1.00 86.44 85 THR A N 1
ATOM 706 C CA . THR A 1 85 ? -24.184 -6.285 7.035 1.00 86.44 85 THR A CA 1
ATOM 707 C C . THR A 1 85 ? -23.212 -7.298 7.637 1.00 86.44 85 THR A C 1
ATOM 709 O O . THR A 1 85 ? -22.256 -7.681 6.974 1.00 86.44 85 THR A O 1
ATOM 712 N N . GLY A 1 86 ? -23.371 -7.687 8.904 1.00 88.88 86 GLY A N 1
ATOM 713 C CA . GLY A 1 86 ? -22.483 -8.675 9.542 1.00 88.88 86 GLY A CA 1
ATOM 714 C C . GLY A 1 86 ? -21.019 -8.234 9.704 1.00 88.88 86 GLY A C 1
ATOM 715 O O . GLY A 1 86 ? -20.162 -9.006 10.108 1.00 88.88 86 GLY A O 1
ATOM 716 N N . ARG A 1 87 ? -20.684 -6.958 9.452 1.00 89.44 87 ARG A N 1
ATOM 717 C CA . ARG A 1 87 ? -19.294 -6.449 9.492 1.00 89.44 87 ARG A CA 1
ATOM 718 C C . ARG A 1 87 ? -18.605 -6.507 10.866 1.00 89.44 87 ARG A C 1
ATOM 720 O O . ARG A 1 87 ? -17.452 -6.087 10.978 1.00 89.44 87 ARG A O 1
ATOM 727 N N . PHE A 1 88 ? -19.344 -6.906 11.897 1.00 93.19 88 PHE A N 1
ATOM 728 C CA . PHE A 1 88 ? -18.885 -7.073 13.272 1.00 93.19 88 PHE A CA 1
ATOM 729 C C . PHE A 1 88 ? -18.905 -8.537 13.731 1.00 93.19 88 PHE A C 1
ATOM 731 O O . PHE A 1 88 ? -18.580 -8.788 14.885 1.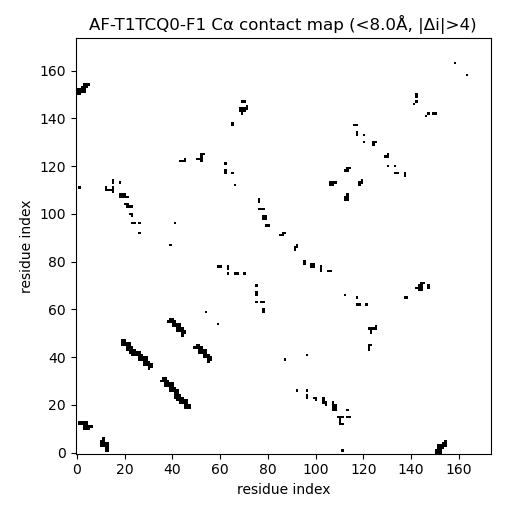00 93.19 88 PHE A O 1
ATOM 738 N N . GLU A 1 89 ? -19.297 -9.468 12.859 1.00 95.00 89 GLU A N 1
ATOM 739 C CA . GLU A 1 89 ? -19.238 -10.903 13.126 1.00 95.00 89 GLU A CA 1
ATOM 740 C C . GLU A 1 89 ? -17.779 -11.359 13.157 1.00 95.00 89 GLU A C 1
ATOM 742 O O . GLU A 1 89 ? -16.958 -10.922 12.344 1.00 95.00 89 GLU A O 1
ATOM 747 N N . GLU A 1 90 ? -17.453 -12.225 14.110 1.00 94.06 90 GLU A N 1
ATOM 748 C CA . GLU A 1 90 ? -16.083 -12.669 14.367 1.00 94.06 90 GLU A CA 1
ATOM 749 C C . GLU A 1 90 ? -15.483 -13.399 13.160 1.00 94.06 90 GLU A C 1
ATOM 751 O O . GLU A 1 90 ? -14.415 -13.014 12.681 1.00 94.06 90 GLU A O 1
ATOM 756 N N . ASP A 1 91 ? -16.226 -14.343 12.575 1.00 94.31 91 ASP A N 1
ATOM 757 C CA . ASP A 1 91 ? -15.816 -15.078 11.372 1.00 94.31 91 ASP A CA 1
ATOM 758 C C . ASP A 1 91 ? -15.483 -14.144 10.207 1.00 94.31 91 ASP A C 1
ATOM 760 O O . ASP A 1 91 ? -14.495 -14.322 9.484 1.00 94.31 91 ASP A O 1
ATOM 764 N N . PHE A 1 92 ? -16.294 -13.099 10.036 1.00 94.75 92 PHE A N 1
ATOM 765 C CA . PHE A 1 92 ? -16.074 -12.104 9.003 1.00 94.75 92 PHE A CA 1
ATOM 766 C C . PHE A 1 92 ? -14.800 -11.289 9.260 1.00 94.75 92 PHE A C 1
ATOM 768 O O . PHE A 1 92 ? -13.999 -11.061 8.343 1.00 94.75 92 PHE A O 1
ATOM 775 N N . ILE A 1 93 ? -14.598 -10.851 10.504 1.00 95.56 93 ILE A N 1
ATOM 776 C CA . ILE A 1 93 ? -13.416 -10.096 10.924 1.00 95.56 93 ILE A CA 1
ATOM 777 C C . ILE A 1 93 ? -12.149 -10.929 10.716 1.00 95.56 93 ILE A C 1
ATOM 779 O O . ILE A 1 93 ? -11.190 -10.419 10.128 1.00 95.56 93 ILE A O 1
ATOM 783 N N . GLU A 1 94 ? -12.156 -12.196 11.127 1.00 95.62 94 GLU A N 1
ATOM 784 C CA . GLU A 1 94 ? -11.022 -13.112 11.005 1.00 95.62 94 GLU A CA 1
ATOM 785 C C . GLU A 1 94 ? -10.705 -13.445 9.545 1.00 95.62 94 GLU A C 1
ATOM 787 O O . GLU A 1 94 ? -9.554 -13.321 9.111 1.00 95.62 94 GLU A O 1
ATOM 792 N N . LYS A 1 95 ? -11.719 -13.769 8.730 1.00 96.00 95 LYS A N 1
ATOM 793 C CA . LYS A 1 95 ? -11.540 -14.004 7.287 1.00 96.00 95 LYS A CA 1
ATOM 794 C C . LYS A 1 95 ? -10.962 -12.774 6.589 1.00 96.00 95 LYS A C 1
ATOM 796 O O . LYS A 1 95 ? -10.050 -12.891 5.766 1.00 96.00 95 LYS A O 1
ATOM 801 N N . ARG A 1 96 ? -11.462 -11.582 6.928 1.00 97.06 96 ARG A N 1
ATOM 802 C CA . ARG A 1 96 ? -10.934 -10.322 6.398 1.00 97.06 96 ARG A CA 1
ATOM 803 C C . ARG A 1 96 ? -9.497 -10.082 6.856 1.00 97.06 96 ARG A C 1
ATOM 805 O O . ARG A 1 96 ? -8.683 -9.718 6.013 1.00 97.06 96 ARG A O 1
ATOM 812 N N . LYS A 1 97 ? -9.171 -10.305 8.134 1.00 97.62 97 LYS A N 1
ATOM 813 C CA . LYS A 1 97 ? -7.807 -10.163 8.674 1.00 97.62 97 LYS A CA 1
ATOM 814 C C . LYS A 1 97 ? -6.821 -11.032 7.894 1.00 97.62 97 LYS A C 1
ATOM 816 O O . LYS A 1 97 ? -5.837 -10.507 7.387 1.00 97.62 97 LYS A O 1
ATOM 821 N N . ARG A 1 98 ? -7.131 -12.320 7.699 1.00 98.00 98 ARG A N 1
ATOM 822 C CA . ARG A 1 98 ? -6.290 -13.255 6.923 1.00 98.00 98 ARG A CA 1
ATOM 823 C C . ARG A 1 98 ? -6.015 -12.750 5.504 1.00 98.00 98 ARG A C 1
ATOM 825 O O . ARG A 1 98 ? -4.873 -12.744 5.062 1.00 98.00 98 ARG A O 1
ATOM 832 N N . ARG A 1 99 ? -7.044 -12.263 4.802 1.00 98.31 99 ARG A N 1
ATOM 833 C CA . ARG A 1 99 ? -6.885 -11.704 3.447 1.00 98.31 99 ARG A CA 1
ATOM 834 C C . ARG A 1 99 ? -6.113 -10.380 3.431 1.00 98.31 99 ARG A C 1
ATOM 836 O O . ARG A 1 99 ? -5.353 -10.148 2.500 1.00 98.31 99 ARG A O 1
ATOM 843 N N . LEU A 1 100 ? -6.274 -9.530 4.448 1.00 98.62 100 LEU A N 1
ATOM 844 C CA . LEU A 1 100 ? -5.475 -8.308 4.585 1.00 98.62 100 LEU A CA 1
ATOM 845 C C . LEU A 1 100 ? -3.997 -8.617 4.854 1.00 98.62 100 LEU A C 1
ATOM 847 O O . LEU A 1 100 ? -3.151 -7.911 4.322 1.00 98.62 100 LEU A O 1
ATOM 851 N N . ILE A 1 101 ? -3.683 -9.672 5.616 1.00 98.69 101 ILE A N 1
ATOM 852 C CA . ILE A 1 101 ? -2.300 -10.136 5.821 1.00 98.69 101 ILE A CA 1
ATOM 853 C C . ILE A 1 101 ? -1.678 -10.553 4.484 1.00 98.69 101 ILE A C 1
ATOM 855 O O . ILE A 1 101 ? -0.596 -10.088 4.149 1.00 98.69 101 ILE A O 1
ATOM 859 N N . LEU A 1 102 ? -2.379 -11.362 3.680 1.00 98.62 102 LEU A N 1
ATOM 860 C CA . LEU A 1 102 ? -1.894 -11.756 2.349 1.00 98.62 102 LEU A CA 1
ATOM 861 C C . LEU A 1 102 ? -1.678 -10.544 1.433 1.00 98.62 102 LEU A C 1
ATOM 863 O O . LEU A 1 102 ? -0.648 -10.443 0.771 1.00 98.62 102 LEU A O 1
ATOM 867 N N . TRP A 1 103 ? -2.628 -9.605 1.439 1.00 98.75 103 TRP A N 1
ATOM 868 C CA . TRP A 1 103 ? -2.520 -8.350 0.699 1.00 98.75 103 TRP A CA 1
ATOM 869 C C . TRP A 1 103 ? -1.287 -7.544 1.132 1.00 98.75 103 TRP A C 1
ATOM 871 O O . TRP A 1 103 ? -0.509 -7.116 0.286 1.00 98.75 103 TRP A O 1
ATOM 881 N N . MET A 1 104 ? -1.073 -7.385 2.441 1.00 98.81 104 MET A N 1
ATOM 882 C CA . MET A 1 104 ? 0.060 -6.644 2.998 1.00 98.81 104 MET A CA 1
ATOM 883 C C . MET A 1 104 ? 1.393 -7.308 2.663 1.00 98.81 104 MET A C 1
ATOM 885 O O . MET A 1 104 ? 2.304 -6.623 2.217 1.00 98.81 104 MET A O 1
ATOM 889 N N . ASN A 1 105 ? 1.483 -8.633 2.798 1.00 98.56 105 ASN A N 1
ATOM 890 C CA . ASN A 1 105 ? 2.688 -9.384 2.458 1.00 98.56 105 ASN A CA 1
ATOM 891 C C . ASN A 1 105 ? 3.075 -9.191 0.987 1.00 98.56 105 ASN A C 1
ATOM 893 O O . ASN A 1 105 ? 4.252 -9.004 0.691 1.00 98.56 105 ASN A O 1
ATOM 897 N N . HIS A 1 106 ? 2.095 -9.190 0.075 1.00 98.62 106 HIS A N 1
ATOM 898 C CA . HIS A 1 106 ? 2.351 -8.932 -1.342 1.00 98.62 106 HIS A CA 1
ATOM 899 C C . HIS A 1 106 ? 2.780 -7.480 -1.601 1.00 98.62 106 HIS A C 1
ATOM 901 O O . HIS A 1 106 ? 3.692 -7.228 -2.383 1.00 98.62 106 HIS A O 1
ATOM 907 N N . MET A 1 107 ? 2.164 -6.519 -0.908 1.00 98.69 107 MET A N 1
ATOM 908 C CA . MET A 1 107 ? 2.550 -5.108 -0.990 1.00 98.69 107 MET A CA 1
ATOM 909 C C . MET A 1 107 ? 3.989 -4.868 -0.520 1.00 98.69 107 MET A C 1
ATOM 911 O O . MET A 1 107 ? 4.725 -4.135 -1.175 1.00 98.69 107 MET A O 1
ATOM 915 N N . THR A 1 108 ? 4.398 -5.478 0.597 1.00 98.56 108 THR A N 1
ATOM 916 C CA . THR A 1 108 ? 5.744 -5.299 1.160 1.00 98.56 108 THR A CA 1
ATOM 917 C C . THR A 1 108 ? 6.824 -6.065 0.402 1.00 98.56 108 THR A C 1
ATOM 919 O O . THR A 1 108 ? 7.971 -5.633 0.412 1.00 98.56 108 THR A O 1
ATOM 922 N N . SER A 1 109 ? 6.487 -7.176 -0.265 1.00 98.19 109 SER A N 1
ATOM 923 C CA . SER A 1 109 ? 7.452 -7.937 -1.070 1.00 98.19 109 SER A CA 1
ATOM 924 C C . SER A 1 109 ? 7.647 -7.383 -2.481 1.00 98.19 109 SER A C 1
ATOM 926 O O . SER A 1 109 ? 8.663 -7.666 -3.108 1.00 98.19 109 SER A O 1
ATOM 928 N N . HIS A 1 110 ? 6.703 -6.596 -3.001 1.00 98.44 110 HIS A N 1
ATOM 929 C CA . HIS A 1 110 ? 6.817 -6.041 -4.343 1.00 98.44 110 HIS A CA 1
ATOM 930 C C . HIS A 1 110 ? 7.820 -4.867 -4.375 1.00 98.44 110 HIS A C 1
ATOM 932 O O . HIS A 1 110 ? 7.596 -3.864 -3.685 1.00 98.44 110 HIS A O 1
ATOM 938 N N . PRO A 1 111 ? 8.857 -4.890 -5.241 1.00 97.94 111 PRO A N 1
ATOM 939 C CA . PRO A 1 111 ? 9.915 -3.876 -5.231 1.00 97.94 111 PRO A CA 1
ATOM 940 C C . PRO A 1 111 ? 9.414 -2.446 -5.459 1.00 97.94 111 PRO A C 1
ATOM 942 O O . PRO A 1 111 ? 9.852 -1.531 -4.779 1.00 97.94 111 PRO A O 1
ATOM 945 N N . VAL A 1 112 ? 8.446 -2.239 -6.358 1.00 98.06 112 VAL A N 1
ATOM 946 C CA . VAL A 1 112 ? 7.844 -0.910 -6.601 1.00 98.06 112 VAL A CA 1
ATOM 947 C C . VAL A 1 112 ? 6.808 -0.504 -5.543 1.00 98.06 112 VAL A C 1
ATOM 949 O O . VAL A 1 112 ? 6.905 0.586 -4.981 1.00 98.06 112 VAL A O 1
ATOM 952 N N . LEU A 1 113 ? 5.808 -1.352 -5.260 1.00 98.38 113 LEU A N 1
ATOM 953 C CA . LEU A 1 113 ? 4.686 -0.986 -4.383 1.00 98.38 113 LEU A CA 1
ATOM 954 C C . LEU A 1 113 ? 5.127 -0.697 -2.939 1.00 98.38 113 LEU A C 1
ATOM 956 O O . LEU A 1 113 ? 4.586 0.218 -2.317 1.00 98.38 113 LEU A O 1
ATOM 960 N N . SER A 1 114 ? 6.124 -1.428 -2.428 1.00 98.19 114 SER A N 1
ATOM 961 C CA . SER A 1 114 ? 6.693 -1.223 -1.086 1.00 98.19 114 SER A CA 1
ATOM 962 C C . SER A 1 114 ? 7.356 0.147 -0.905 1.00 98.19 114 SER A C 1
ATOM 964 O O . SER A 1 114 ? 7.383 0.668 0.206 1.00 98.19 114 SER A O 1
ATOM 966 N N . GLN A 1 115 ? 7.827 0.749 -1.999 1.00 97.56 115 GLN A N 1
ATOM 967 C CA . GLN A 1 115 ? 8.485 2.057 -2.037 1.00 97.56 115 GLN A CA 1
ATOM 968 C C . GLN A 1 115 ? 7.514 3.209 -2.363 1.00 97.56 115 GLN A C 1
ATOM 970 O O . GLN A 1 115 ? 7.936 4.344 -2.584 1.00 97.56 115 GLN A O 1
ATOM 975 N N . TYR A 1 116 ? 6.206 2.952 -2.468 1.00 97.88 116 TYR A N 1
ATOM 976 C CA . TYR A 1 116 ? 5.237 4.008 -2.752 1.00 97.88 116 TYR A CA 1
ATOM 977 C C . TYR A 1 116 ? 5.061 4.938 -1.544 1.00 97.88 116 TYR A C 1
ATOM 979 O O . TYR A 1 116 ? 4.635 4.505 -0.476 1.00 97.88 116 TYR A O 1
ATOM 987 N N . GLU A 1 117 ? 5.266 6.241 -1.734 1.00 97.19 117 GLU A N 1
ATOM 988 C CA . GLU A 1 117 ? 5.141 7.249 -0.670 1.00 97.19 117 GLU A CA 1
ATOM 989 C C . GLU A 1 117 ? 3.758 7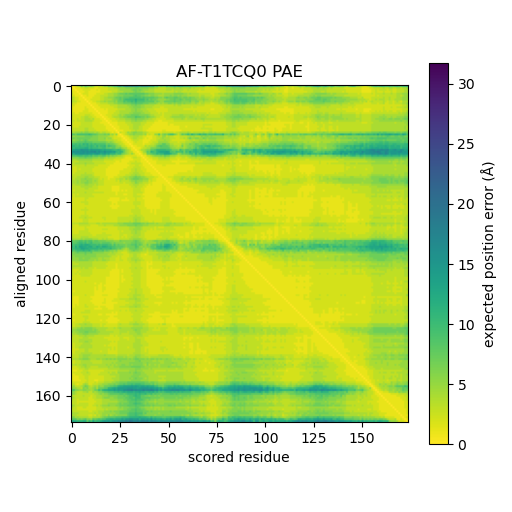.234 0.017 1.00 97.19 117 GLU A C 1
ATOM 991 O O . GLU A 1 117 ? 3.635 7.396 1.232 1.00 97.19 117 GLU A O 1
ATOM 996 N N . GLY A 1 118 ? 2.680 6.988 -0.739 1.00 98.00 118 GLY A N 1
ATOM 997 C CA . GLY A 1 118 ? 1.341 6.867 -0.156 1.00 98.00 118 GLY A CA 1
ATOM 998 C C . GLY A 1 118 ? 1.166 5.611 0.707 1.00 98.00 118 GLY A C 1
ATOM 999 O O . GLY A 1 118 ? 0.370 5.628 1.651 1.00 98.00 118 GLY A O 1
ATOM 1000 N N . PHE A 1 119 ? 1.916 4.542 0.421 1.00 98.56 119 PHE A N 1
ATOM 1001 C CA . PHE A 1 119 ? 1.971 3.341 1.252 1.00 98.56 119 PHE A CA 1
ATOM 1002 C C . PHE A 1 119 ? 2.828 3.579 2.498 1.00 98.56 119 PHE A C 1
ATOM 1004 O O . PHE A 1 119 ? 2.391 3.267 3.601 1.00 98.56 119 PHE A O 1
ATOM 1011 N N . GLU A 1 120 ? 3.971 4.240 2.361 1.00 97.75 120 GLU A N 1
ATOM 1012 C CA . GLU A 1 120 ? 4.813 4.642 3.489 1.00 97.75 120 GLU A CA 1
ATOM 1013 C C . GLU A 1 120 ? 4.040 5.536 4.484 1.00 97.75 120 GLU A C 1
ATOM 1015 O O . GLU A 1 120 ? 3.957 5.248 5.681 1.00 97.75 120 GLU A O 1
ATOM 1020 N N . HIS A 1 121 ? 3.327 6.555 3.986 1.00 98.38 121 HIS A N 1
ATOM 1021 C CA . HIS A 1 121 ? 2.420 7.383 4.795 1.00 98.38 121 HIS A CA 1
ATOM 1022 C C . HIS A 1 121 ? 1.310 6.555 5.460 1.00 98.38 121 HIS A C 1
ATOM 1024 O O . HIS A 1 121 ? 0.959 6.771 6.627 1.00 98.38 121 HIS A O 1
ATOM 1030 N N . PHE A 1 122 ? 0.760 5.571 4.740 1.00 98.62 122 PHE A N 1
ATOM 1031 C CA . PHE A 1 122 ? -0.196 4.615 5.296 1.00 98.62 122 PHE A CA 1
ATOM 1032 C C . PHE A 1 122 ? 0.388 3.809 6.456 1.00 98.62 122 PHE A C 1
ATOM 1034 O O . PHE A 1 122 ? -0.346 3.558 7.411 1.00 98.62 122 PHE A O 1
ATOM 1041 N N . LEU A 1 123 ? 1.667 3.459 6.425 1.00 98.31 123 LEU A N 1
ATOM 1042 C CA . LEU A 1 123 ? 2.318 2.650 7.450 1.00 98.31 123 LEU A CA 1
ATOM 1043 C C . LEU A 1 123 ? 2.801 3.452 8.664 1.00 98.31 123 LEU A C 1
ATOM 1045 O O . LEU A 1 123 ? 2.766 2.930 9.771 1.00 98.31 123 LEU A O 1
ATOM 1049 N N . MET A 1 124 ? 3.212 4.709 8.485 1.00 96.50 124 MET A N 1
ATOM 1050 C CA . MET A 1 124 ? 3.923 5.447 9.543 1.00 96.50 124 MET A CA 1
ATOM 1051 C C . MET A 1 124 ? 3.095 6.545 10.223 1.00 96.50 124 MET A C 1
ATOM 1053 O O . MET A 1 124 ? 3.393 6.955 11.343 1.00 96.50 124 MET A O 1
ATOM 1057 N N . CYS A 1 125 ? 2.038 7.054 9.582 1.00 97.38 125 CYS A N 1
ATOM 1058 C CA . CYS A 1 125 ? 1.331 8.225 10.104 1.00 97.38 125 CYS A CA 1
ATOM 1059 C C . CYS A 1 125 ? 0.337 7.876 11.234 1.00 97.38 125 CYS A C 1
ATOM 1061 O O . CYS A 1 125 ? -0.758 7.365 10.979 1.00 97.38 125 CYS A O 1
ATOM 1063 N N . ALA A 1 126 ? 0.679 8.177 12.487 1.00 94.69 126 ALA A N 1
ATOM 1064 C CA . ALA A 1 126 ? -0.221 7.982 13.630 1.00 94.69 126 ALA A CA 1
ATOM 1065 C C . ALA A 1 126 ? -1.146 9.187 13.914 1.00 94.69 126 ALA A C 1
ATOM 1067 O O . ALA A 1 126 ? -2.219 9.007 14.489 1.00 94.69 126 ALA A O 1
ATOM 1068 N N . ASP A 1 127 ? -0.760 10.400 13.503 1.00 95.94 127 ASP A N 1
ATOM 1069 C CA . ASP A 1 127 ? -1.507 11.630 13.799 1.00 95.94 127 ASP A CA 1
ATOM 1070 C C . ASP A 1 127 ? -2.679 11.875 12.828 1.00 95.94 127 ASP A C 1
ATOM 1072 O O . ASP A 1 127 ? -2.534 11.851 11.605 1.00 95.94 127 ASP A O 1
ATOM 1076 N N . ASP A 1 128 ? -3.856 12.185 13.378 1.00 92.56 128 ASP A N 1
ATOM 1077 C CA . ASP A 1 128 ? -5.106 12.343 12.623 1.00 92.56 128 ASP A CA 1
ATOM 1078 C C . ASP A 1 128 ? -5.113 13.585 11.700 1.00 92.56 128 ASP A C 1
ATOM 1080 O O . ASP A 1 128 ? -5.816 13.594 10.678 1.00 92.56 128 ASP A O 1
ATOM 1084 N N . LYS A 1 129 ? -4.370 14.652 12.036 1.00 95.56 129 LYS A N 1
ATOM 1085 C CA . LYS A 1 129 ? -4.260 15.856 11.190 1.00 95.56 129 LYS A CA 1
ATOM 1086 C C . LYS A 1 129 ? -3.281 15.605 10.045 1.00 95.56 129 LYS A C 1
ATOM 1088 O O . LYS A 1 129 ? -3.643 15.837 8.888 1.00 95.56 129 LYS A O 1
ATOM 1093 N N . GLN A 1 130 ? -2.101 15.069 10.349 1.00 97.44 130 GLN A N 1
ATOM 1094 C CA . GLN A 1 130 ? -1.089 14.692 9.362 1.00 97.44 130 GLN A CA 1
ATOM 1095 C C . GLN A 1 130 ? -1.616 13.629 8.399 1.00 97.44 130 GLN A C 1
ATOM 1097 O O . GLN A 1 130 ? -1.388 13.720 7.193 1.00 97.44 130 GLN A O 1
ATOM 1102 N N . TRP A 1 131 ? -2.436 12.695 8.888 1.00 97.06 131 TRP A N 1
ATOM 1103 C CA . TRP A 1 131 ? -3.106 11.703 8.054 1.00 97.06 131 TRP A CA 1
ATOM 1104 C C . TRP A 1 131 ? -3.905 12.357 6.925 1.00 97.06 131 TRP A C 1
ATOM 1106 O O . TRP A 1 131 ? -3.765 11.980 5.761 1.00 97.06 131 TRP A O 1
ATOM 1116 N N . LYS A 1 132 ? -4.715 13.375 7.246 1.00 97.19 132 LYS A N 1
ATOM 1117 C CA . LYS A 1 132 ? -5.529 14.099 6.256 1.00 97.19 132 LYS A CA 1
ATOM 1118 C C . LYS A 1 132 ? -4.671 14.858 5.247 1.00 97.19 132 LYS A C 1
ATOM 1120 O O . LYS A 1 132 ? -5.038 14.893 4.074 1.00 97.19 132 LYS A O 1
ATOM 1125 N N . LEU A 1 133 ? -3.570 15.464 5.690 1.00 97.50 133 LEU A N 1
ATOM 1126 C CA . LEU A 1 133 ? -2.654 16.192 4.813 1.00 97.50 133 LEU A CA 1
ATOM 1127 C C . LEU A 1 133 ? -1.945 15.242 3.843 1.00 97.50 133 LEU A C 1
ATOM 1129 O O . LEU A 1 133 ? -2.028 15.455 2.635 1.00 97.50 133 LEU A O 1
ATOM 1133 N N . GLY A 1 134 ? -1.357 14.150 4.338 1.00 97.94 134 GLY A N 1
ATOM 1134 C CA . GLY A 1 134 ? -0.700 13.158 3.483 1.00 97.94 134 GLY A CA 1
ATOM 1135 C C . GLY A 1 134 ? -1.671 12.446 2.538 1.00 97.94 134 GLY A C 1
ATOM 1136 O O . GLY A 1 134 ? -1.343 12.235 1.374 1.00 97.94 134 GLY A O 1
ATOM 1137 N N . LYS A 1 135 ? -2.924 12.200 2.962 1.00 97.94 135 LYS A N 1
ATOM 1138 C CA . LYS A 1 135 ? -3.976 11.722 2.047 1.00 97.94 135 LYS A CA 1
ATOM 1139 C C . LYS A 1 135 ? -4.185 12.673 0.868 1.00 97.94 135 LYS A C 1
ATOM 1141 O O . LYS A 1 135 ? -4.241 12.215 -0.266 1.00 97.94 135 LYS A O 1
ATOM 1146 N N . ARG A 1 136 ? -4.312 13.978 1.137 1.00 97.75 136 ARG A N 1
ATOM 1147 C CA . ARG A 1 136 ? -4.503 14.996 0.092 1.00 97.75 136 ARG A CA 1
ATOM 1148 C C . ARG A 1 136 ? -3.278 15.118 -0.810 1.00 97.75 136 ARG A C 1
ATOM 1150 O O . ARG A 1 136 ? -3.450 15.339 -2.000 1.00 97.75 136 ARG A O 1
ATOM 1157 N N . ARG A 1 137 ? -2.067 14.972 -0.260 1.00 97.56 137 ARG A N 1
ATOM 1158 C CA . ARG A 1 137 ? -0.818 14.958 -1.035 1.00 97.56 137 ARG A CA 1
ATOM 1159 C C . ARG A 1 137 ? -0.813 13.802 -2.037 1.00 97.56 137 ARG A C 1
ATOM 1161 O O . ARG A 1 137 ? -0.694 14.050 -3.227 1.00 97.56 137 ARG A O 1
ATOM 1168 N N . ALA A 1 138 ? -1.077 12.578 -1.579 1.00 97.56 138 ALA A N 1
ATOM 1169 C CA . ALA A 1 138 ? -1.162 11.398 -2.445 1.00 97.56 138 ALA A CA 1
ATOM 1170 C C . ALA A 1 138 ? -2.334 11.453 -3.448 1.00 97.56 138 ALA A C 1
ATOM 1172 O O . ALA A 1 138 ? -2.292 10.828 -4.503 1.00 97.56 138 ALA A O 1
ATOM 1173 N N . GLU A 1 139 ? -3.405 12.185 -3.135 1.00 97.25 139 GLU A N 1
ATOM 1174 C CA . GLU A 1 139 ? -4.525 12.409 -4.057 1.00 97.25 139 GLU A CA 1
ATOM 1175 C C . GLU A 1 139 ? -4.197 13.404 -5.184 1.00 97.25 139 GLU A C 1
ATOM 1177 O O . GLU A 1 139 ? -4.861 13.349 -6.215 1.00 97.25 139 GLU A O 1
ATOM 1182 N N . LYS A 1 140 ? -3.190 14.268 -5.002 1.00 97.06 140 LYS A N 1
ATOM 1183 C CA . LYS A 1 140 ? -2.733 15.280 -5.971 1.00 97.06 140 LYS A CA 1
ATOM 1184 C C . LYS A 1 140 ? -1.469 14.880 -6.742 1.00 97.06 140 LYS A C 1
ATOM 1186 O O . LYS A 1 140 ? -0.913 15.712 -7.444 1.00 97.06 140 LYS A O 1
ATOM 1191 N N . ASP A 1 141 ? -0.990 13.653 -6.571 1.00 94.75 141 ASP A N 1
ATOM 1192 C CA . ASP A 1 141 ? 0.174 13.141 -7.295 1.00 94.75 141 ASP A CA 1
ATOM 1193 C C . ASP A 1 141 ? -0.083 13.170 -8.812 1.00 94.75 141 ASP A C 1
ATOM 1195 O O . ASP A 1 141 ? -1.064 12.598 -9.289 1.00 94.75 141 ASP A O 1
ATOM 1199 N N . GLU A 1 142 ? 0.789 13.855 -9.551 1.00 94.69 142 GLU A N 1
ATOM 1200 C CA . GLU A 1 142 ? 0.686 14.036 -11.004 1.00 94.69 142 GLU A CA 1
ATOM 1201 C C . GLU A 1 142 ? 1.349 12.894 -11.784 1.00 94.69 142 GLU A C 1
ATOM 1203 O O . GLU A 1 142 ? 0.978 12.620 -12.925 1.00 94.69 142 GLU A O 1
ATOM 1208 N N . MET A 1 143 ? 2.284 12.164 -11.165 1.00 94.38 143 MET A N 1
ATOM 1209 C CA . MET A 1 143 ? 3.063 11.102 -11.816 1.00 94.38 143 MET A CA 1
ATOM 1210 C C . MET A 1 143 ? 2.284 9.778 -11.848 1.00 94.38 143 MET A C 1
ATOM 1212 O O . MET A 1 143 ? 2.793 8.730 -11.452 1.00 94.38 143 MET A O 1
ATOM 1216 N N . VAL A 1 144 ? 1.017 9.833 -12.240 1.00 95.75 144 VAL A N 1
ATOM 1217 C CA . VAL A 1 144 ? 0.048 8.730 -12.227 1.00 95.75 144 VAL A CA 1
ATOM 1218 C C . VAL A 1 144 ? -0.261 8.261 -13.648 1.00 95.75 144 VAL A C 1
ATOM 1220 O O . VAL A 1 144 ? -0.025 8.981 -14.622 1.00 95.75 144 VAL A O 1
ATOM 1223 N N . GLY A 1 145 ? -0.816 7.060 -13.795 1.00 94.06 145 GLY A N 1
ATOM 1224 C CA . GLY A 1 145 ? -1.220 6.563 -15.108 1.00 94.06 145 GLY A CA 1
ATOM 1225 C C . GLY A 1 145 ? -0.035 6.399 -16.061 1.00 94.06 145 GLY A C 1
ATOM 1226 O O . GLY A 1 145 ? 0.995 5.843 -15.696 1.00 94.06 145 GLY A O 1
ATOM 1227 N N . ALA A 1 146 ? -0.153 6.922 -17.281 1.00 94.38 146 ALA A N 1
ATOM 1228 C CA . ALA A 1 146 ? 0.950 6.913 -18.243 1.00 94.38 146 ALA A CA 1
ATOM 1229 C C . ALA A 1 146 ? 2.173 7.721 -17.759 1.00 94.38 146 ALA A C 1
ATOM 1231 O O . ALA A 1 146 ? 3.306 7.322 -18.019 1.00 94.38 146 ALA A O 1
ATOM 1232 N N . HIS A 1 147 ? 1.974 8.802 -16.990 1.00 96.31 147 HIS A N 1
ATOM 1233 C CA . HIS A 1 147 ? 3.083 9.610 -16.464 1.00 96.31 147 HIS A CA 1
ATOM 1234 C C . HIS A 1 147 ? 3.939 8.853 -15.445 1.00 96.31 147 HIS A C 1
ATOM 1236 O O . HIS A 1 147 ? 5.100 9.203 -15.249 1.00 96.31 147 HIS A O 1
ATOM 1242 N N . PHE A 1 148 ? 3.418 7.782 -14.834 1.00 96.00 148 PHE A N 1
ATOM 1243 C CA . PHE A 1 148 ? 4.232 6.896 -14.002 1.00 96.00 148 PHE A CA 1
ATOM 1244 C C . PHE A 1 148 ? 5.427 6.319 -14.781 1.00 96.00 148 PHE A C 1
ATOM 1246 O O . PHE A 1 148 ? 6.507 6.189 -14.205 1.00 96.00 148 PHE A O 1
ATOM 1253 N N . MET A 1 149 ? 5.285 6.053 -16.087 1.00 94.62 149 MET A N 1
ATOM 1254 C CA . MET A 1 149 ? 6.371 5.493 -16.907 1.00 94.62 149 MET A CA 1
ATOM 1255 C C . MET A 1 149 ? 7.590 6.416 -16.982 1.00 94.62 149 MET A C 1
ATOM 1257 O O . MET A 1 149 ? 8.713 5.934 -17.059 1.00 94.62 149 MET A O 1
ATOM 1261 N N . LEU A 1 150 ? 7.396 7.734 -16.860 1.00 95.75 150 LEU A N 1
ATOM 1262 C CA . LEU A 1 150 ? 8.487 8.717 -16.825 1.00 95.75 150 LEU A CA 1
ATOM 1263 C C . LEU A 1 150 ? 9.344 8.611 -15.554 1.00 95.75 150 LEU A C 1
ATOM 1265 O O . LEU A 1 150 ? 10.416 9.204 -15.471 1.00 95.75 150 LEU A O 1
ATOM 1269 N N . THR A 1 151 ? 8.876 7.877 -14.541 1.00 95.38 151 THR A N 1
ATOM 1270 C CA . THR A 1 151 ? 9.644 7.610 -13.317 1.00 95.38 151 THR A CA 1
ATOM 1271 C C . THR A 1 151 ? 10.542 6.379 -13.430 1.00 95.38 151 THR A C 1
ATOM 1273 O O . THR A 1 151 ? 11.319 6.123 -12.502 1.00 95.38 151 THR A O 1
ATOM 1276 N N . LEU A 1 152 ? 10.421 5.619 -14.526 1.00 95.69 152 LEU A N 1
ATOM 1277 C CA . LEU A 1 152 ? 11.152 4.382 -14.755 1.00 95.69 152 LEU A CA 1
ATOM 1278 C C . LEU A 1 152 ? 12.514 4.660 -15.389 1.00 95.69 152 LEU A C 1
ATOM 1280 O O . LEU A 1 152 ? 12.637 5.409 -16.353 1.00 95.69 152 LEU A O 1
ATOM 1284 N N . GLN A 1 153 ? 13.534 4.010 -14.852 1.00 96.19 153 GLN A N 1
ATOM 1285 C CA . GLN A 1 153 ? 14.831 3.837 -15.484 1.00 96.19 153 GLN A CA 1
ATOM 1286 C C . GLN A 1 153 ? 14.833 2.448 -16.113 1.00 96.19 153 GLN A C 1
ATOM 1288 O O . GLN A 1 153 ? 14.657 1.458 -15.401 1.00 96.19 153 GLN A O 1
ATOM 1293 N N . ILE A 1 154 ? 14.971 2.393 -17.434 1.00 93.94 154 ILE A N 1
ATOM 1294 C CA . ILE A 1 154 ? 14.988 1.147 -18.204 1.00 93.94 154 ILE A CA 1
ATOM 1295 C C . ILE A 1 154 ? 16.426 0.780 -18.600 1.00 93.94 154 ILE A C 1
ATOM 1297 O O . ILE A 1 154 ? 17.275 1.677 -18.644 1.00 93.94 154 ILE A O 1
ATOM 1301 N N . PRO A 1 155 ? 16.709 -0.503 -18.885 1.00 91.81 155 PRO A N 1
ATOM 1302 C CA . PRO A 1 155 ? 18.012 -0.925 -19.386 1.00 91.81 155 PRO A CA 1
ATOM 1303 C C . PRO A 1 155 ? 18.338 -0.273 -20.739 1.00 91.81 155 PRO A C 1
ATOM 1305 O O . PRO A 1 155 ? 17.437 0.127 -21.478 1.00 91.81 155 PRO A O 1
ATOM 1308 N N . ASN A 1 156 ? 19.629 -0.180 -21.068 1.00 90.00 156 ASN A N 1
ATOM 1309 C CA . ASN A 1 156 ? 20.078 0.339 -22.369 1.00 90.00 156 ASN A CA 1
ATOM 1310 C C . ASN A 1 156 ? 20.056 -0.747 -23.458 1.00 90.00 156 ASN A C 1
ATOM 1312 O O . ASN A 1 156 ? 20.194 -0.447 -24.641 1.00 90.00 156 ASN A O 1
ATOM 1316 N N . GLU A 1 157 ? 19.925 -2.012 -23.062 1.00 88.56 157 GLU A N 1
ATOM 1317 C CA . GLU A 1 157 ? 19.810 -3.152 -23.953 1.00 88.56 157 GLU A CA 1
ATOM 1318 C C . GLU A 1 157 ? 18.500 -3.077 -24.746 1.00 88.56 157 GLU A C 1
ATOM 1320 O O . GLU A 1 157 ? 17.403 -3.071 -24.186 1.00 88.56 157 GLU A O 1
ATOM 1325 N N . HIS A 1 158 ? 18.614 -3.051 -26.072 1.00 83.44 158 HIS A N 1
ATOM 1326 C CA . HIS A 1 158 ? 17.459 -3.106 -26.958 1.00 83.44 158 HIS A CA 1
ATOM 1327 C C . HIS A 1 158 ? 16.954 -4.545 -27.075 1.00 83.44 158 HIS A C 1
ATOM 1329 O O . HIS A 1 158 ? 17.726 -5.457 -27.373 1.00 83.44 158 HIS A O 1
ATOM 1335 N N . GLN A 1 159 ? 15.654 -4.737 -26.859 1.00 88.25 159 GLN A N 1
ATOM 1336 C CA . GLN A 1 159 ? 14.961 -5.984 -27.176 1.00 88.25 159 GLN A CA 1
ATOM 1337 C C . GLN A 1 159 ? 14.191 -5.819 -28.485 1.00 88.25 159 GLN A C 1
ATOM 1339 O O . GLN A 1 159 ? 13.700 -4.724 -28.774 1.00 88.25 159 GLN A O 1
ATOM 1344 N N . ASP A 1 160 ? 14.091 -6.894 -29.264 1.00 93.44 160 ASP A N 1
ATOM 1345 C CA . ASP A 1 160 ? 13.246 -6.908 -30.452 1.00 93.44 160 ASP A CA 1
ATOM 1346 C C . ASP A 1 160 ? 11.766 -6.805 -30.043 1.00 93.44 160 ASP A C 1
ATOM 1348 O O . ASP A 1 160 ? 11.321 -7.447 -29.089 1.00 93.44 160 ASP A O 1
ATOM 1352 N N . LEU A 1 161 ? 11.002 -5.945 -30.722 1.00 93.75 161 LEU A N 1
ATOM 1353 C CA . LEU A 1 161 ? 9.604 -5.693 -30.363 1.00 93.75 161 LEU A CA 1
ATOM 1354 C C . LEU A 1 161 ? 8.698 -6.886 -30.675 1.00 93.75 161 LEU A C 1
ATOM 1356 O O . LEU A 1 161 ? 7.717 -7.084 -29.959 1.00 93.75 161 LEU A O 1
ATOM 1360 N N . GLN A 1 162 ? 9.031 -7.678 -31.696 1.00 96.25 162 GLN A N 1
ATOM 1361 C CA . GLN A 1 162 ? 8.293 -8.887 -32.030 1.00 96.25 162 GLN A CA 1
ATOM 1362 C C . GLN A 1 162 ? 8.472 -9.936 -30.927 1.00 96.25 162 GLN A C 1
ATOM 1364 O O . GLN A 1 162 ? 7.481 -10.475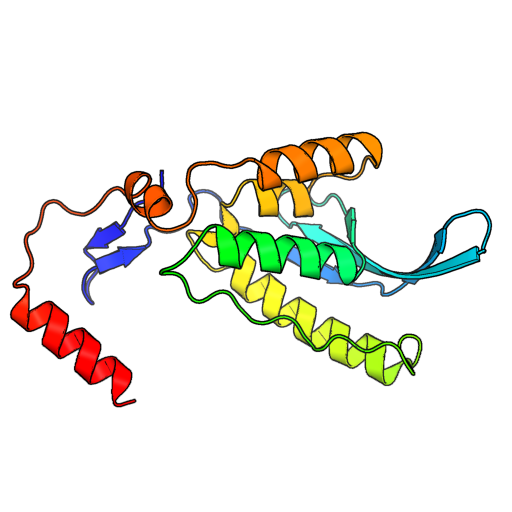 -30.439 1.00 96.25 162 GLN A O 1
ATOM 1369 N N . ASP A 1 163 ? 9.701 -10.137 -30.440 1.00 94.31 163 ASP A N 1
ATOM 1370 C CA . ASP A 1 163 ? 9.975 -11.045 -29.316 1.00 94.31 163 ASP A CA 1
ATOM 1371 C C . ASP A 1 163 ? 9.190 -10.638 -28.052 1.00 94.31 163 ASP A C 1
ATOM 1373 O O . ASP A 1 163 ? 8.668 -11.480 -27.312 1.00 94.31 163 ASP A O 1
ATOM 1377 N N . VAL A 1 164 ? 9.083 -9.328 -27.791 1.00 95.06 164 VAL A N 1
ATOM 1378 C CA . VAL A 1 164 ? 8.303 -8.794 -26.663 1.00 95.06 164 VAL A CA 1
ATOM 1379 C C . VAL A 1 164 ? 6.808 -9.070 -26.844 1.00 95.06 164 VAL A C 1
ATOM 1381 O O . VAL A 1 164 ? 6.148 -9.476 -25.883 1.00 95.06 164 VAL A O 1
ATOM 1384 N N . GLU A 1 165 ? 6.264 -8.877 -28.045 1.00 96.19 165 GLU A N 1
ATOM 1385 C CA . GLU A 1 165 ? 4.855 -9.151 -28.351 1.00 96.19 165 GLU A CA 1
ATOM 1386 C C . GLU A 1 165 ? 4.527 -10.644 -28.206 1.00 96.19 165 GLU A C 1
ATOM 1388 O O . GLU A 1 165 ? 3.598 -11.004 -27.477 1.00 96.19 165 GLU A O 1
ATOM 1393 N N . GLU A 1 166 ? 5.361 -11.524 -28.765 1.00 96.50 166 GLU A N 1
ATOM 1394 C CA . GLU A 1 166 ? 5.229 -12.980 -28.636 1.00 96.50 166 GLU A CA 1
ATOM 1395 C C . GLU A 1 166 ? 5.286 -13.430 -27.165 1.00 96.50 166 GLU A C 1
ATOM 1397 O O . GLU A 1 166 ? 4.513 -14.294 -26.720 1.00 96.50 166 GLU A O 1
ATOM 1402 N N . ARG A 1 167 ? 6.157 -12.804 -26.359 1.00 94.81 167 ARG A N 1
ATOM 1403 C CA . ARG A 1 167 ? 6.245 -13.068 -24.917 1.00 94.81 167 ARG A CA 1
ATOM 1404 C C . ARG A 1 167 ? 4.979 -12.652 -24.170 1.00 94.81 167 ARG A C 1
ATOM 1406 O O . ARG A 1 167 ? 4.583 -13.352 -23.226 1.00 94.81 167 ARG A O 1
ATOM 1413 N N . VAL A 1 168 ? 4.379 -11.525 -24.550 1.00 96.00 168 VAL A N 1
ATOM 1414 C CA . VAL A 1 168 ? 3.127 -11.013 -23.978 1.00 96.00 168 VAL A CA 1
ATOM 1415 C C . VAL A 1 168 ? 1.961 -11.928 -24.344 1.00 96.00 168 VAL A C 1
ATOM 1417 O O . VAL A 1 168 ? 1.174 -12.283 -23.467 1.00 96.00 168 VAL A O 1
ATOM 1420 N N . ASP A 1 169 ? 1.867 -12.364 -25.594 1.00 96.38 169 ASP A N 1
ATOM 1421 C CA . ASP A 1 169 ? 0.793 -13.251 -26.043 1.00 96.38 169 ASP A CA 1
ATOM 1422 C C . ASP A 1 169 ? 0.883 -14.635 -25.404 1.00 96.38 169 ASP A C 1
ATOM 1424 O O . ASP A 1 169 ? -0.123 -15.161 -24.923 1.00 96.38 169 ASP A O 1
ATOM 1428 N N . SER A 1 170 ? 2.099 -15.161 -25.246 1.00 96.00 170 SER A N 1
ATOM 1429 C CA . SER A 1 170 ? 2.338 -16.388 -24.482 1.00 96.00 170 SER A CA 1
ATOM 1430 C C . SER A 1 170 ? 1.861 -16.278 -23.029 1.00 96.00 170 SER A C 1
ATOM 1432 O O . SER A 1 170 ? 1.377 -17.254 -22.468 1.00 96.00 170 SER A O 1
ATOM 1434 N N . PHE A 1 171 ? 1.976 -15.101 -22.398 1.00 94.69 171 PHE A N 1
ATOM 1435 C CA . PHE A 1 171 ? 1.473 -14.885 -21.036 1.00 94.69 171 PHE A CA 1
ATOM 1436 C C . PHE A 1 171 ? -0.057 -14.814 -20.977 1.00 94.69 171 PHE A C 1
ATOM 1438 O O . PHE A 1 171 ? -0.642 -15.335 -20.035 1.00 94.69 171 PHE A O 1
ATOM 1445 N N . LYS A 1 172 ? -0.709 -14.191 -21.968 1.00 91.19 172 LYS A N 1
ATOM 1446 C CA . LYS A 1 172 ? -2.181 -14.105 -22.038 1.00 91.19 172 LYS A CA 1
ATOM 1447 C C . LYS A 1 172 ? -2.851 -15.466 -22.254 1.00 91.19 172 LYS A C 1
ATOM 1449 O O . LYS A 1 172 ? -4.033 -15.599 -21.958 1.00 91.19 172 LYS A O 1
ATOM 1454 N N . ALA A 1 173 ? -2.124 -16.427 -22.821 1.00 91.94 173 ALA A N 1
ATOM 1455 C CA . ALA A 1 173 ? -2.620 -17.770 -23.105 1.00 91.94 173 ALA A CA 1
ATOM 1456 C C . ALA A 1 173 ? -2.570 -18.732 -21.897 1.00 91.94 173 ALA A C 1
ATOM 1458 O O . ALA A 1 173 ? -3.095 -19.841 -22.004 1.00 91.94 173 ALA A O 1
ATOM 1459 N N . LEU A 1 174 ? -1.935 -18.330 -20.785 1.00 78.00 174 LEU A N 1
ATOM 1460 C CA . LEU A 1 174 ? -1.888 -19.077 -19.518 1.00 78.00 174 LEU A CA 1
ATOM 1461 C C . LEU A 1 174 ? -3.153 -18.850 -18.681 1.00 78.00 1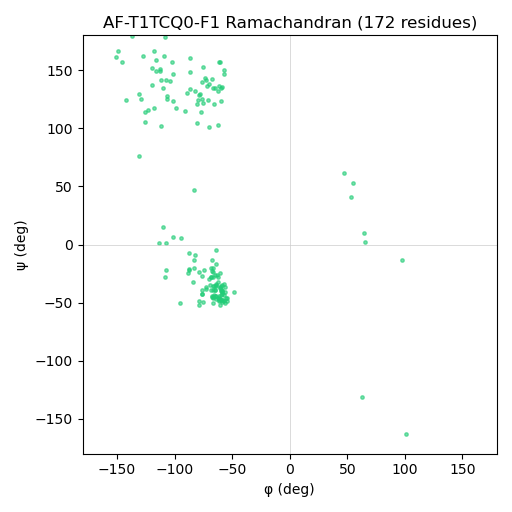74 LEU A C 1
ATOM 1463 O O . LEU A 1 174 ? -3.601 -19.832 -18.047 1.00 78.00 174 LEU A O 1
#

Secondary structure (DSSP, 8-state):
-EEEEEETTEEEEPPPSS---EEEEEEEEEEETTTTEEEEEEEEEETTT---EEEEHHHHHHHHHHHHHH-SSS-PPPPPPP--TTTT-HHHHHHHHHHHHHHHHHHHHSTTGGG-HHHHHHHH---HHHHHHHHHHHHT-SS-GGGGGGGEEPPSPPPPHHHHHHHHHHHHT-